Protein AF-A0A8S1KQP8-F1 (afdb_monomer)

Foldseek 3Di:
DDVQVVVQVVVQVVCCVPVNDDKHKDKDLDDDDDADADPPFWDWDDDPRMIITMGHHD

Solvent-accessible surface area (backbone atoms only — not comparable to full-atom values): 3528 Å² total; per-residue (Å²): 131,60,68,69,62,55,52,39,52,53,51,29,52,51,44,28,72,77,68,53,69,54,47,46,61,47,72,44,72,79,84,86,85,89,83,74,55,37,88,97,36,69,49,78,52,69,60,92,76,32,40,39,42,37,33,28,55,106

Radius of gyration: 11.43 Å; Cα contacts (8 Å, |Δi|>4): 75; chains: 1; bounding box: 24×22×30 Å

Secondary structure (DSSP, 8-state):
--HHHHHHHHHHHHHHHHH-S-EEEEEESS--------TT-EEEEEETTEEEEEEE--

Nearest PDB structures (foldseek):
  7cnu-assemb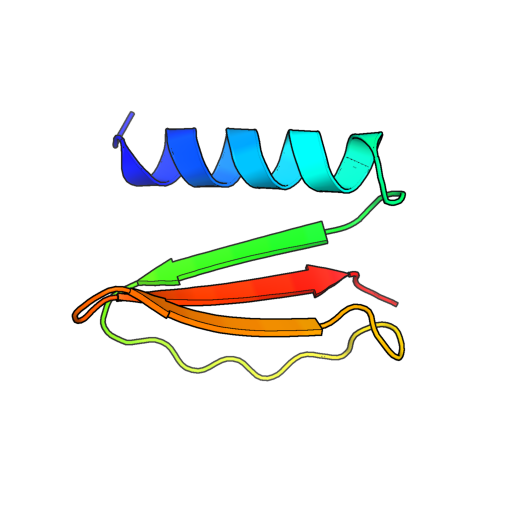ly2_B  TM=9.034E-01  e=1.470E-05  Homo sapiens
  3rjs-assembly1_A-2  TM=8.938E-01  e=3.259E-05  Toxoplasma gondii
  3dvp-assembly1_B  TM=8.849E-01  e=3.259E-05  Drosophila melanogaster
  2pg1-assembly3_C  TM=8.844E-01  e=3.259E-05  Drosophila melanogaster
  8glv-assembly1_LG  TM=9.156E-01  e=5.919E-05  Chlamydomonas reinhardtii

Structure (mmCIF, N/CA/C/O backbone):
data_AF-A0A8S1KQP8-F1
#
_entry.id   AF-A0A8S1KQP8-F1
#
loop_
_atom_site.group_PDB
_atom_site.id
_atom_site.type_symbol
_atom_site.label_atom_id
_atom_site.label_alt_id
_atom_site.label_comp_id
_atom_site.label_asym_id
_atom_site.label_entity_id
_atom_site.label_seq_id
_atom_site.pdbx_PDB_ins_code
_atom_site.Cartn_x
_atom_site.Cartn_y
_atom_site.Cartn_z
_atom_site.occupancy
_atom_site.B_iso_or_equiv
_atom_site.auth_seq_id
_atom_site.auth_comp_id
_atom_site.auth_asym_id
_atom_site.auth_atom_id
_atom_site.pdbx_PDB_model_num
ATOM 1 N N . MET A 1 1 ? 10.891 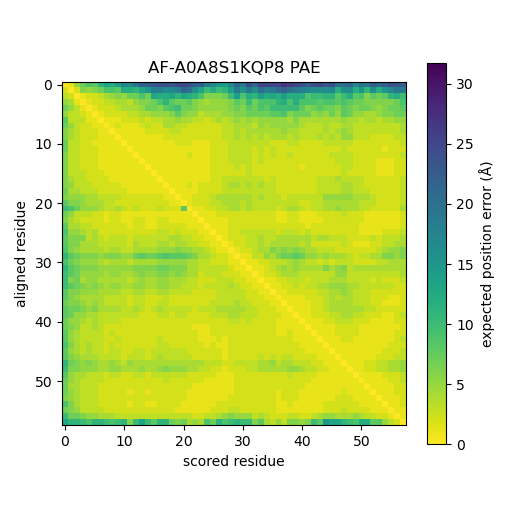8.215 17.755 1.00 51.91 1 MET A N 1
ATOM 2 C CA . MET A 1 1 ? 10.523 7.874 16.363 1.00 51.91 1 MET A CA 1
ATOM 3 C C . MET A 1 1 ? 9.114 7.314 16.423 1.00 51.91 1 MET A C 1
ATOM 5 O O . MET A 1 1 ? 8.907 6.373 17.175 1.00 51.91 1 MET A O 1
ATOM 9 N N . ASN A 1 2 ? 8.136 7.955 15.781 1.00 70.31 2 ASN A N 1
ATOM 10 C CA . ASN A 1 2 ? 6.724 7.597 15.970 1.00 70.31 2 AS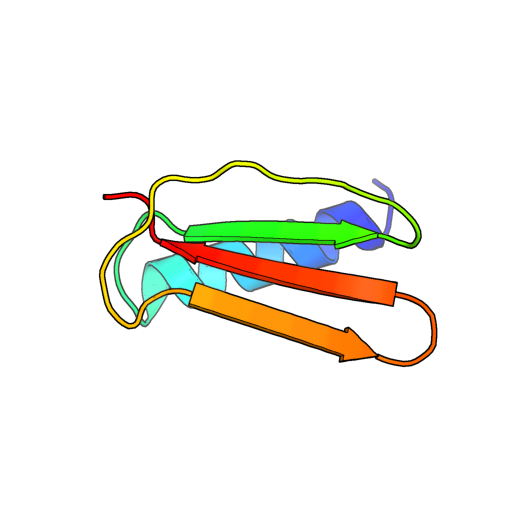N A CA 1
ATOM 11 C C . ASN A 1 2 ? 6.477 6.186 15.412 1.00 70.31 2 ASN A C 1
ATOM 13 O O . ASN A 1 2 ? 7.000 5.873 14.344 1.00 70.31 2 ASN A O 1
ATOM 17 N N . GLU A 1 3 ? 5.693 5.354 16.103 1.00 74.00 3 GLU A N 1
ATOM 18 C CA . GLU A 1 3 ? 5.464 3.937 15.755 1.00 74.00 3 GLU A CA 1
ATOM 19 C C . GLU A 1 3 ? 5.072 3.742 14.280 1.00 74.00 3 GLU A C 1
ATOM 21 O O . GLU A 1 3 ? 5.597 2.867 13.594 1.00 74.00 3 GLU A O 1
ATOM 26 N N . THR A 1 4 ? 4.246 4.648 13.751 1.00 73.81 4 THR A N 1
ATOM 27 C CA . THR A 1 4 ? 3.869 4.753 12.334 1.00 73.81 4 THR A CA 1
ATOM 28 C C . THR A 1 4 ? 5.081 4.744 11.396 1.00 73.81 4 THR A C 1
ATOM 30 O O . THR A 1 4 ? 5.115 4.008 10.419 1.00 73.81 4 THR A O 1
ATOM 33 N N . GLN A 1 5 ? 6.123 5.523 11.683 1.00 75.88 5 GLN A N 1
ATOM 34 C CA . GLN A 1 5 ? 7.307 5.583 10.819 1.00 75.88 5 GLN A CA 1
ATOM 35 C C . GLN A 1 5 ? 8.093 4.267 10.849 1.00 75.88 5 GLN A C 1
ATOM 37 O O . GLN A 1 5 ? 8.637 3.841 9.828 1.00 75.88 5 GLN A O 1
ATOM 42 N N . THR A 1 6 ? 8.116 3.597 12.003 1.00 85.25 6 THR A N 1
ATOM 43 C CA . THR A 1 6 ? 8.754 2.288 12.164 1.00 85.25 6 THR A CA 1
ATOM 44 C C . THR A 1 6 ? 8.040 1.226 11.331 1.00 85.25 6 THR A C 1
ATOM 46 O O . THR A 1 6 ? 8.696 0.521 10.565 1.00 85.25 6 THR A O 1
ATOM 49 N N . TYR A 1 7 ? 6.705 1.153 11.395 1.00 86.62 7 TYR A N 1
ATOM 50 C CA . TYR A 1 7 ? 5.931 0.201 10.591 1.00 86.62 7 TYR A CA 1
ATOM 51 C C . TYR A 1 7 ? 6.133 0.419 9.089 1.00 86.62 7 TYR A C 1
ATOM 53 O O . TYR A 1 7 ? 6.390 -0.539 8.362 1.00 86.62 7 TYR A O 1
ATOM 61 N N . GLY A 1 8 ? 6.103 1.671 8.623 1.00 90.94 8 GLY A N 1
ATOM 62 C CA . GLY A 1 8 ? 6.288 1.980 7.204 1.00 90.94 8 GLY A CA 1
ATOM 63 C C . GLY A 1 8 ? 7.654 1.549 6.687 1.00 90.94 8 GLY A C 1
ATOM 64 O O . GLY A 1 8 ? 7.752 0.938 5.622 1.00 90.94 8 GLY A O 1
ATOM 65 N N . ARG A 1 9 ? 8.708 1.769 7.482 1.00 92.00 9 ARG A N 1
ATOM 66 C CA . ARG A 1 9 ? 10.060 1.307 7.154 1.00 92.00 9 ARG A CA 1
ATOM 67 C C . ARG A 1 9 ? 10.146 -0.218 7.084 1.00 92.00 9 ARG A C 1
ATOM 69 O O . ARG A 1 9 ? 10.786 -0.738 6.171 1.00 92.00 9 ARG A O 1
ATOM 76 N N . THR A 1 10 ? 9.515 -0.925 8.019 1.00 94.38 10 THR A N 1
ATOM 77 C CA . THR A 1 10 ? 9.504 -2.394 8.046 1.00 94.38 10 THR A CA 1
ATOM 78 C C . THR A 1 10 ? 8.785 -2.971 6.829 1.00 94.38 10 THR A C 1
ATOM 80 O O . THR A 1 10 ? 9.358 -3.817 6.143 1.00 94.38 10 THR A O 1
ATOM 83 N N . PHE A 1 11 ? 7.588 -2.472 6.499 1.00 94.69 11 PHE A N 1
ATOM 84 C CA . PHE A 1 11 ? 6.846 -2.913 5.313 1.00 94.69 11 PHE A CA 1
ATOM 85 C C . PHE A 1 11 ? 7.599 -2.614 4.021 1.00 94.69 11 PHE A C 1
ATOM 87 O O . PHE A 1 11 ? 7.736 -3.505 3.188 1.00 94.69 11 PHE A O 1
ATOM 94 N N . LYS A 1 12 ? 8.160 -1.405 3.878 1.00 95.50 12 LYS A N 1
ATOM 95 C CA . LYS A 1 12 ? 8.977 -1.052 2.711 1.00 95.50 12 LYS A CA 1
ATOM 96 C C . LYS A 1 12 ? 10.141 -2.025 2.539 1.00 95.50 12 LYS A C 1
ATOM 98 O O . LYS A 1 12 ? 10.317 -2.579 1.462 1.00 95.50 12 LYS A O 1
ATOM 103 N N . LYS A 1 13 ? 10.911 -2.269 3.607 1.00 96.56 13 LYS A N 1
ATOM 104 C CA . LYS A 1 13 ? 12.061 -3.182 3.562 1.00 96.56 13 LYS A CA 1
ATOM 105 C C . LYS A 1 13 ? 11.638 -4.598 3.174 1.00 96.56 13 LYS A C 1
ATOM 107 O O . LYS A 1 13 ? 12.306 -5.225 2.356 1.00 96.56 13 LYS A O 1
ATOM 112 N N . TYR A 1 14 ? 10.547 -5.097 3.750 1.00 96.88 14 TYR A N 1
ATOM 113 C CA . TYR A 1 14 ? 10.011 -6.413 3.419 1.00 96.88 14 TYR A CA 1
ATOM 114 C C . TYR A 1 14 ? 9.600 -6.500 1.945 1.00 96.88 14 T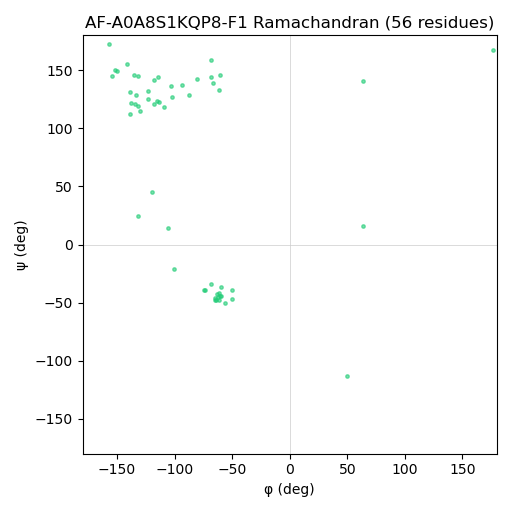YR A C 1
ATOM 116 O O . TYR A 1 14 ? 9.996 -7.444 1.263 1.00 96.88 14 TYR A O 1
ATOM 124 N N . LEU A 1 15 ? 8.862 -5.507 1.444 1.00 96.88 15 LEU A N 1
ATOM 125 C CA . LEU A 1 15 ? 8.396 -5.484 0.061 1.00 96.88 15 LEU A CA 1
ATOM 126 C C . LEU A 1 15 ? 9.558 -5.393 -0.933 1.00 96.88 15 LEU A C 1
ATOM 128 O O . LEU A 1 15 ? 9.622 -6.198 -1.855 1.00 96.88 15 LEU A O 1
ATOM 132 N N . ASP A 1 16 ? 10.517 -4.497 -0.690 1.00 97.06 16 ASP A N 1
ATOM 133 C CA . ASP A 1 16 ? 11.715 -4.357 -1.527 1.00 97.06 16 ASP A CA 1
ATOM 134 C C . ASP A 1 16 ? 12.542 -5.652 -1.570 1.00 97.06 16 ASP A C 1
ATOM 136 O O . ASP A 1 16 ? 13.093 -6.002 -2.608 1.00 97.06 16 ASP A O 1
ATOM 140 N N . THR A 1 17 ? 12.622 -6.379 -0.450 1.00 97.75 17 THR A N 1
ATOM 141 C CA . THR A 1 17 ? 13.414 -7.619 -0.358 1.00 97.75 17 THR A CA 1
ATOM 142 C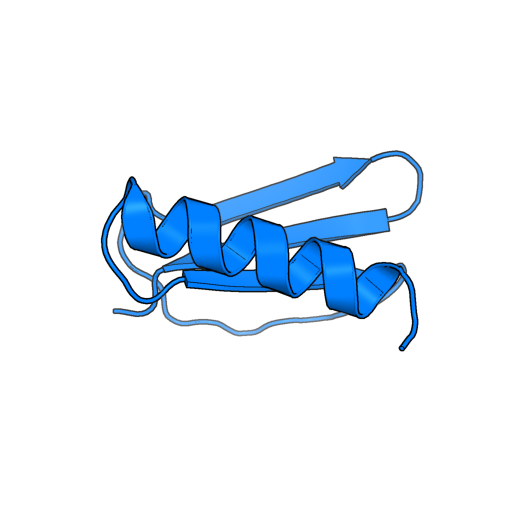 C . THR A 1 17 ? 12.742 -8.791 -1.076 1.00 97.75 17 THR A C 1
ATOM 144 O O . THR A 1 17 ? 13.429 -9.597 -1.693 1.00 97.75 17 THR A O 1
ATOM 147 N N . ASN A 1 18 ? 11.413 -8.910 -0.990 1.00 97.31 18 ASN A N 1
ATOM 148 C CA . ASN A 1 18 ? 10.685 -10.092 -1.472 1.00 97.31 18 ASN A CA 1
ATOM 149 C C . ASN A 1 18 ? 10.017 -9.897 -2.841 1.00 97.31 18 ASN A C 1
ATOM 151 O O . ASN A 1 18 ? 9.698 -10.879 -3.507 1.00 97.31 18 ASN A O 1
ATOM 155 N N . PHE A 1 19 ? 9.778 -8.653 -3.259 1.00 95.44 19 PHE A N 1
ATOM 156 C CA . PHE A 1 19 ? 9.025 -8.324 -4.476 1.00 95.44 19 PHE A CA 1
ATOM 157 C C . PHE A 1 19 ? 9.727 -7.289 -5.355 1.00 95.44 19 PHE A C 1
ATOM 159 O O . PHE A 1 19 ? 9.058 -6.615 -6.140 1.00 95.44 19 PHE A O 1
ATOM 166 N N . GLU A 1 20 ? 11.051 -7.206 -5.211 1.00 94.81 20 GLU A N 1
ATOM 167 C CA . GLU A 1 20 ? 11.958 -6.283 -5.893 1.00 94.81 20 GLU A CA 1
ATOM 168 C C . GLU A 1 20 ? 11.701 -4.804 -5.550 1.00 94.81 20 GLU A C 1
ATOM 170 O O . GLU A 1 20 ? 10.554 -4.356 -5.467 1.00 94.81 20 GLU A O 1
ATOM 175 N N . PRO A 1 21 ? 12.760 -4.000 -5.382 1.00 94.50 21 PRO A N 1
ATOM 176 C CA . PRO A 1 21 ? 12.608 -2.565 -5.189 1.00 94.50 21 PRO A CA 1
ATOM 177 C C . PRO A 1 21 ? 12.083 -1.861 -6.461 1.00 94.50 21 PRO A C 1
ATOM 179 O O . PRO A 1 21 ? 12.221 -2.383 -7.565 1.00 94.50 21 PRO A O 1
ATOM 182 N N . TYR A 1 22 ? 11.483 -0.668 -6.368 1.00 94.94 22 TYR A N 1
ATOM 183 C CA . TYR A 1 22 ? 11.282 0.144 -5.157 1.00 94.94 22 TYR A CA 1
ATOM 184 C C . TYR A 1 22 ? 9.794 0.300 -4.809 1.00 94.94 22 TYR A C 1
ATOM 186 O O . TYR A 1 22 ? 9.001 0.826 -5.590 1.00 94.94 22 TYR A O 1
ATOM 194 N N . TRP A 1 23 ? 9.417 -0.092 -3.595 1.00 97.12 23 TRP A N 1
ATOM 195 C CA . TRP A 1 23 ? 8.067 0.083 -3.069 1.00 97.12 23 TRP A CA 1
ATOM 196 C C . TRP A 1 23 ? 7.929 1.378 -2.271 1.00 97.12 23 TRP A C 1
ATOM 198 O O . TRP A 1 23 ? 8.769 1.726 -1.433 1.00 97.12 23 TRP A O 1
ATOM 208 N N . LEU A 1 24 ? 6.817 2.072 -2.495 1.00 95.44 24 LEU A N 1
ATOM 209 C CA . LEU A 1 24 ? 6.345 3.174 -1.673 1.00 95.44 24 LEU A CA 1
ATOM 210 C C . LEU A 1 24 ? 5.203 2.690 -0.780 1.00 95.44 24 LEU A C 1
ATOM 212 O O . LEU A 1 24 ? 4.322 1.954 -1.219 1.00 95.44 24 LEU A O 1
ATOM 216 N N . VAL A 1 25 ? 5.250 3.093 0.491 1.00 95.44 25 VAL A N 1
ATOM 217 C CA . VAL A 1 25 ? 4.352 2.619 1.547 1.00 95.44 25 VAL A CA 1
ATOM 218 C C . VAL A 1 25 ? 3.801 3.820 2.306 1.00 95.44 25 VAL A C 1
ATOM 220 O O . VAL A 1 25 ? 4.562 4.561 2.926 1.00 95.44 25 VAL A O 1
ATOM 223 N N . PHE A 1 26 ? 2.479 3.983 2.289 1.00 92.38 26 PHE A N 1
ATOM 224 C CA . PHE A 1 26 ? 1.765 5.067 2.958 1.00 92.38 26 PHE A CA 1
ATOM 225 C C . PHE A 1 26 ? 0.595 4.526 3.768 1.00 92.38 26 PHE A C 1
ATOM 227 O O . PHE A 1 26 ? -0.072 3.573 3.367 1.00 92.38 26 PHE A O 1
ATOM 234 N N . PHE A 1 27 ? 0.325 5.154 4.906 1.00 91.75 27 PHE A N 1
ATOM 235 C CA . PHE A 1 27 ? -0.890 4.902 5.665 1.00 91.75 27 PHE A CA 1
ATOM 236 C C . PHE A 1 27 ? -1.258 6.109 6.514 1.00 91.75 27 PHE A C 1
ATOM 238 O O . PHE A 1 27 ? -0.397 6.828 7.021 1.00 91.75 27 PHE A O 1
ATOM 245 N N . GLY A 1 28 ? -2.557 6.342 6.656 1.00 90.81 28 GLY A N 1
ATOM 246 C CA . GLY A 1 28 ? -3.084 7.507 7.350 1.00 90.81 28 GLY A CA 1
ATOM 247 C C . GLY A 1 28 ? -4.604 7.573 7.298 1.00 90.81 28 GLY A C 1
ATOM 248 O O . GLY A 1 28 ? -5.246 6.847 6.545 1.00 90.81 28 GLY A O 1
ATOM 249 N N . LYS A 1 29 ? -5.186 8.453 8.119 1.00 91.38 29 LYS A N 1
ATOM 250 C CA . LYS A 1 29 ? -6.644 8.653 8.164 1.00 91.38 29 LYS A CA 1
ATOM 251 C C . LYS A 1 29 ? -7.162 9.414 6.942 1.00 91.38 29 LYS A C 1
ATOM 253 O O . LYS A 1 29 ? -8.214 9.073 6.427 1.00 91.38 29 LYS A O 1
ATOM 258 N N . ASN A 1 30 ? -6.410 10.416 6.481 1.00 87.06 30 ASN A N 1
ATOM 259 C CA . ASN A 1 30 ? -6.784 11.274 5.359 1.00 87.06 30 ASN A CA 1
ATOM 260 C C . ASN A 1 30 ? -5.560 11.522 4.474 1.00 87.06 30 ASN A C 1
ATOM 262 O O . ASN A 1 30 ? -4.622 12.194 4.903 1.00 87.06 30 ASN A O 1
ATOM 266 N N . PHE A 1 31 ? -5.564 10.989 3.255 1.00 89.50 31 PHE A N 1
ATOM 267 C CA . PHE A 1 31 ? -4.584 11.333 2.228 1.00 89.50 31 PHE A CA 1
ATOM 268 C C . PHE A 1 31 ? -5.185 11.155 0.832 1.00 89.50 31 PHE A C 1
ATOM 270 O O . PHE A 1 31 ? -6.044 10.303 0.620 1.00 89.50 31 PHE A O 1
ATOM 277 N N . GLY A 1 32 ? -4.706 11.959 -0.114 1.00 87.38 32 GLY A N 1
ATOM 278 C CA . GLY A 1 32 ? -4.901 11.757 -1.546 1.00 87.38 32 GLY A CA 1
ATOM 279 C C . GLY A 1 32 ? -3.551 11.470 -2.194 1.00 87.38 32 GLY A C 1
ATOM 280 O O . GLY A 1 32 ? -2.535 12.015 -1.763 1.00 87.38 32 GLY A O 1
ATOM 281 N N . CYS A 1 33 ? -3.522 10.603 -3.203 1.00 89.06 33 CYS A N 1
ATOM 282 C CA . CYS A 1 33 ? -2.299 10.277 -3.928 1.00 89.06 33 CYS A CA 1
ATOM 283 C C . CYS A 1 33 ? -2.589 10.172 -5.426 1.00 89.06 33 CYS A C 1
ATOM 285 O O . CYS A 1 33 ? -3.530 9.492 -5.828 1.00 89.06 33 CYS A O 1
ATOM 287 N N . HIS A 1 34 ? -1.772 10.839 -6.238 1.00 92.12 34 HIS A N 1
ATOM 288 C CA . HIS A 1 34 ? -1.697 10.617 -7.676 1.00 92.12 34 HIS A CA 1
ATOM 289 C C . HIS A 1 34 ? -0.359 9.933 -7.955 1.00 92.12 34 HIS A C 1
ATOM 291 O O . HIS A 1 34 ? 0.688 10.482 -7.611 1.00 92.12 34 HIS A O 1
ATOM 297 N N . SER A 1 35 ? -0.388 8.714 -8.491 1.00 89.50 35 SER A N 1
ATOM 298 C CA . SER A 1 35 ? 0.804 7.870 -8.618 1.00 89.50 35 SER A CA 1
ATOM 299 C C . SER A 1 35 ? 0.876 7.219 -9.990 1.00 89.50 35 SER A C 1
ATOM 301 O O . SER A 1 35 ? -0.144 6.806 -10.538 1.00 89.50 35 SER A O 1
ATOM 303 N N . ILE A 1 36 ? 2.099 7.058 -10.490 1.00 93.81 36 ILE A N 1
ATOM 304 C CA . ILE A 1 36 ? 2.421 6.155 -11.595 1.00 93.81 36 ILE A CA 1
ATOM 305 C C . ILE A 1 36 ? 3.059 4.919 -10.963 1.00 93.81 36 ILE A C 1
ATOM 307 O O . ILE A 1 36 ? 3.974 5.047 -10.147 1.00 93.81 36 ILE A O 1
ATOM 311 N N . HIS A 1 37 ? 2.545 3.736 -11.282 1.00 94.56 37 HIS A N 1
ATOM 312 C CA . HIS A 1 37 ? 2.966 2.492 -10.647 1.00 94.56 37 HIS A CA 1
ATOM 313 C C . HIS A 1 37 ? 3.041 1.345 -11.651 1.00 94.56 37 HIS A C 1
ATOM 315 O O . HIS A 1 37 ? 2.323 1.325 -12.654 1.00 94.56 37 HIS A O 1
ATOM 321 N N . GLU A 1 38 ? 3.855 0.338 -11.341 1.00 95.88 38 GLU A N 1
ATOM 322 C CA . GLU A 1 38 ? 3.924 -0.878 -12.146 1.00 95.88 38 GLU A CA 1
ATOM 323 C C . GLU A 1 38 ? 2.562 -1.602 -12.189 1.00 95.88 38 GLU A C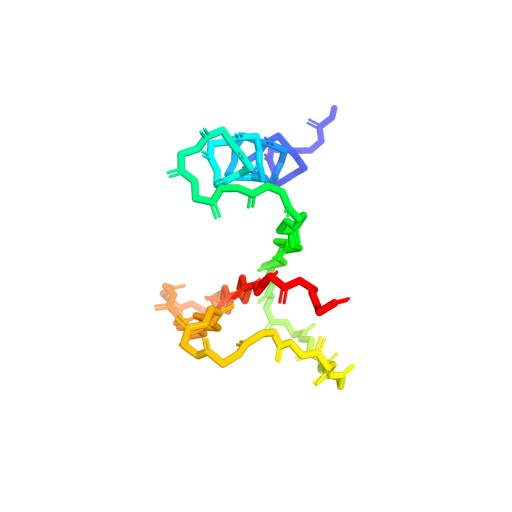 1
ATOM 325 O O . GLU A 1 38 ? 1.783 -1.638 -11.221 1.00 95.88 38 GLU A O 1
ATOM 330 N N . LYS A 1 39 ? 2.262 -2.232 -13.332 1.00 94.62 39 LYS A N 1
ATOM 331 C CA . LYS A 1 39 ? 1.040 -3.025 -13.513 1.00 94.62 39 LYS A CA 1
ATOM 332 C C . LYS A 1 39 ? 1.032 -4.199 -12.524 1.00 94.62 39 LYS A C 1
ATOM 334 O O . LYS A 1 39 ? 2.008 -4.930 -12.414 1.00 94.62 39 LYS A O 1
ATOM 339 N N . ARG A 1 40 ? -0.102 -4.417 -11.841 1.00 94.12 40 ARG A N 1
ATOM 340 C CA . ARG A 1 40 ? -0.299 -5.467 -10.807 1.00 94.12 40 ARG A CA 1
ATOM 341 C C . ARG A 1 40 ? 0.583 -5.320 -9.554 1.00 94.12 40 ARG A C 1
ATOM 343 O O . ARG A 1 40 ? 0.679 -6.266 -8.776 1.00 94.12 40 ARG A O 1
ATOM 350 N N . ARG A 1 41 ? 1.186 -4.152 -9.320 1.00 96.25 41 ARG A N 1
ATOM 351 C CA . ARG A 1 41 ? 1.976 -3.844 -8.115 1.00 96.25 41 ARG A CA 1
ATOM 352 C C . ARG A 1 41 ? 1.388 -2.657 -7.344 1.00 96.25 41 ARG A C 1
ATOM 354 O O . ARG A 1 41 ? 2.110 -1.751 -6.944 1.00 96.25 41 ARG A O 1
ATOM 361 N N . PHE A 1 42 ? 0.068 -2.656 -7.166 1.00 96.12 42 PHE A N 1
ATOM 362 C CA . PHE A 1 42 ? -0.678 -1.616 -6.456 1.00 96.12 42 PHE A CA 1
ATOM 363 C C . PHE A 1 42 ? -1.660 -2.262 -5.481 1.00 96.12 42 PHE A C 1
ATOM 365 O O . PHE A 1 42 ? -2.419 -3.153 -5.864 1.00 96.12 42 PHE A O 1
ATOM 372 N N . ILE A 1 43 ? -1.624 -1.824 -4.226 1.00 95.69 43 ILE A N 1
ATOM 373 C CA . ILE A 1 43 ? -2.425 -2.353 -3.126 1.00 95.69 43 ILE A CA 1
ATOM 374 C C . ILE A 1 43 ? -3.008 -1.163 -2.363 1.00 95.69 43 ILE A C 1
ATOM 376 O O . ILE A 1 43 ? -2.264 -0.335 -1.840 1.00 95.69 43 ILE A O 1
ATOM 380 N N . TYR A 1 44 ? -4.336 -1.094 -2.281 1.00 95.31 44 TYR A N 1
ATOM 381 C CA . TYR A 1 44 ? -5.046 -0.058 -1.536 1.00 95.31 44 TYR A CA 1
ATOM 382 C C . TYR A 1 44 ? -6.218 -0.660 -0.767 1.00 95.31 44 TYR A C 1
ATOM 384 O O . TYR A 1 44 ? -7.083 -1.305 -1.359 1.00 95.31 44 TYR A O 1
ATOM 392 N N . PHE A 1 45 ? -6.224 -0.484 0.551 1.00 95.31 45 PHE A N 1
ATOM 393 C CA . PHE A 1 45 ? -7.245 -1.037 1.440 1.00 95.31 45 PHE A CA 1
ATOM 394 C C . PHE A 1 45 ? -7.335 -0.246 2.748 1.00 95.31 45 PHE A C 1
ATOM 3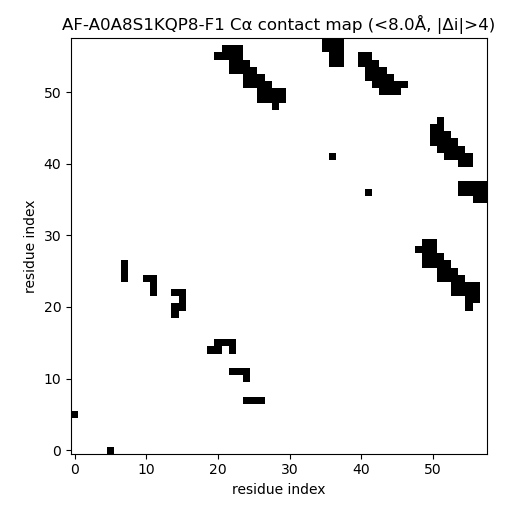96 O O . PHE A 1 45 ? -6.515 0.629 3.023 1.00 95.31 45 PHE A O 1
ATOM 403 N N . TYR A 1 46 ? -8.335 -0.569 3.564 1.00 95.00 46 TYR A N 1
ATOM 404 C CA . TYR A 1 46 ? -8.548 0.031 4.877 1.00 95.00 46 TYR A CA 1
ATOM 405 C C . TYR A 1 46 ? -8.455 -1.028 5.977 1.00 95.00 46 TYR A C 1
ATOM 407 O O . TYR A 1 46 ? -8.955 -2.140 5.810 1.00 95.00 46 TYR A O 1
ATOM 415 N N . ILE A 1 47 ? -7.861 -0.657 7.112 1.00 93.56 47 ILE A N 1
ATOM 416 C CA . ILE A 1 47 ? -8.075 -1.323 8.404 1.00 93.56 47 ILE A CA 1
ATOM 417 C C . ILE A 1 47 ? -8.685 -0.270 9.327 1.00 93.56 47 ILE A C 1
ATOM 419 O O . ILE A 1 47 ? -8.104 0.800 9.533 1.00 93.56 47 ILE A O 1
ATOM 423 N N . ASP A 1 48 ? -9.882 -0.549 9.838 1.00 94.38 48 ASP A N 1
ATOM 424 C CA . ASP A 1 48 ? -10.713 0.404 10.575 1.00 94.38 48 ASP A CA 1
ATOM 425 C C . ASP A 1 48 ? -10.865 1.747 9.833 1.00 94.38 48 ASP A C 1
ATOM 427 O O . ASP A 1 48 ? -11.477 1.824 8.770 1.00 94.38 48 ASP A O 1
ATOM 431 N N . LYS A 1 49 ? -10.306 2.826 10.395 1.00 93.62 49 LYS A N 1
ATOM 432 C CA . LYS A 1 49 ? -10.367 4.195 9.856 1.00 93.62 49 LYS A CA 1
ATOM 433 C C . LYS A 1 49 ? -9.043 4.649 9.237 1.00 93.62 49 LYS A C 1
ATOM 435 O O . LYS A 1 49 ? -8.831 5.848 9.063 1.00 93.62 49 LYS A O 1
ATOM 440 N N . ILE A 1 50 ? -8.122 3.722 8.986 1.00 93.44 50 ILE A N 1
ATOM 441 C CA . ILE A 1 50 ? -6.799 4.007 8.433 1.00 93.44 50 ILE A CA 1
ATOM 442 C C . ILE A 1 50 ? -6.726 3.389 7.040 1.00 93.44 50 ILE A C 1
ATOM 444 O O . ILE A 1 50 ? -6.916 2.186 6.874 1.00 93.44 50 ILE A O 1
ATOM 448 N N . ALA A 1 51 ? -6.448 4.224 6.043 1.00 94.50 51 ALA A N 1
ATOM 449 C CA . ALA A 1 51 ? -6.137 3.773 4.697 1.00 94.50 51 ALA A CA 1
ATOM 450 C C . ALA A 1 51 ? -4.673 3.328 4.624 1.00 94.50 51 ALA A C 1
ATOM 452 O O . ALA A 1 51 ? -3.800 3.968 5.212 1.00 94.50 51 ALA A O 1
ATOM 4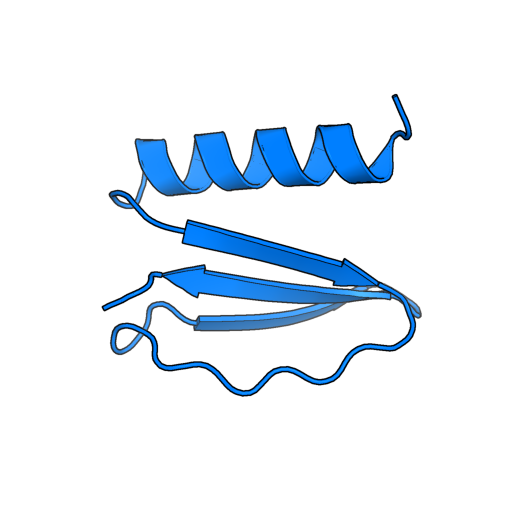53 N N . TYR A 1 52 ? -4.414 2.270 3.863 1.00 94.69 52 TYR A N 1
ATOM 454 C CA . TYR A 1 52 ? -3.099 1.719 3.560 1.00 94.69 52 TYR A CA 1
ATOM 455 C C . TYR A 1 52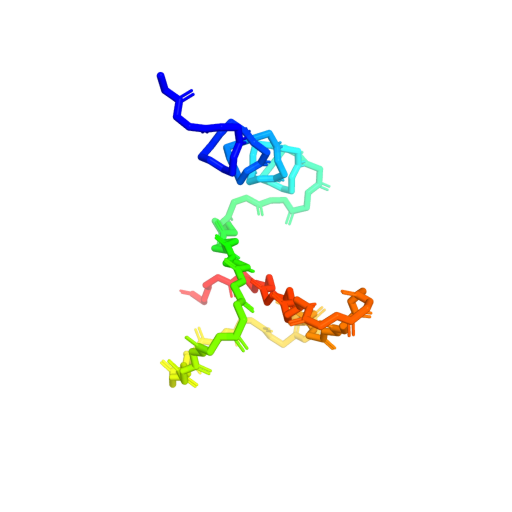 ? -2.932 1.700 2.044 1.00 94.69 52 TYR A C 1
ATOM 457 O O . TYR A 1 52 ? -3.769 1.147 1.332 1.00 94.69 52 TYR A O 1
ATOM 465 N N . LEU A 1 53 ? -1.863 2.319 1.553 1.00 95.69 53 LEU A N 1
ATOM 466 C CA . LEU A 1 53 ? -1.536 2.419 0.136 1.00 95.69 53 LEU A CA 1
ATOM 467 C C . LEU A 1 53 ? -0.087 1.991 -0.081 1.00 95.69 53 LEU A C 1
ATOM 469 O O . LEU A 1 53 ? 0.830 2.686 0.361 1.00 95.69 53 LEU A O 1
ATOM 473 N N . PHE A 1 54 ? 0.114 0.889 -0.799 1.00 96.12 54 PHE A N 1
ATOM 474 C CA . PHE A 1 54 ? 1.429 0.392 -1.194 1.00 96.12 54 PHE A CA 1
ATOM 475 C C . PHE A 1 54 ? 1.491 0.253 -2.712 1.00 96.12 54 PHE A C 1
ATOM 477 O O . PHE A 1 54 ? 0.595 -0.338 -3.316 1.00 96.12 54 PHE A O 1
ATOM 484 N N . TYR A 1 55 ? 2.548 0.754 -3.342 1.00 96.88 55 TYR A N 1
ATOM 485 C CA . TYR A 1 55 ? 2.752 0.539 -4.772 1.00 96.88 55 TYR A CA 1
ATOM 486 C C . TYR A 1 55 ? 4.229 0.520 -5.149 1.00 96.88 55 TYR A C 1
ATOM 488 O O . TYR A 1 55 ? 5.048 1.184 -4.513 1.00 96.88 55 TYR A O 1
ATOM 496 N N . LYS A 1 56 ? 4.565 -0.249 -6.187 1.00 96.81 56 LYS A N 1
ATOM 497 C CA . LYS A 1 56 ? 5.903 -0.254 -6.784 1.00 96.81 56 LYS A CA 1
ATOM 498 C C . LYS A 1 56 ? 5.982 0.831 -7.850 1.00 96.81 56 LYS A C 1
ATOM 500 O O . LYS A 1 56 ? 5.099 0.909 -8.710 1.00 96.81 56 LYS A O 1
ATOM 505 N N . ILE A 1 57 ? 7.002 1.681 -7.762 1.00 92.94 57 ILE A N 1
ATOM 506 C CA . ILE A 1 57 ? 7.257 2.684 -8.800 1.00 92.94 57 ILE A CA 1
ATOM 507 C C . ILE A 1 57 ? 7.698 1.985 -10.083 1.00 92.94 57 ILE A C 1
ATOM 509 O O . ILE A 1 57 ? 8.367 0.956 -10.015 1.00 92.94 57 ILE A O 1
ATOM 513 N N . GLN A 1 58 ? 7.276 2.536 -11.219 1.00 81.06 58 GLN A N 1
ATOM 514 C CA . GLN A 1 58 ? 7.745 2.111 -12.535 1.00 81.06 58 GLN A CA 1
ATOM 515 C C . GLN A 1 58 ? 9.164 2.614 -12.811 1.00 81.06 58 GLN A C 1
ATOM 517 O O . GLN A 1 58 ? 9.505 3.703 -12.294 1.00 81.06 58 GLN A O 1
#

Organism: NCBI:txid65129

Sequence (58 aa):
MNETQTYGRTFKKYLDTNFEPYWLVFFGKNFGCHSIHEKRRFIYFYIDKIAYLFYKIQ

pLDDT: mean 91.5, std 8.02, range [51.91, 97.75]

Mean predicted aligned error: 3.49 Å

InterPro domains:
  IPR001372 Dynein light chain, type 1/2 [PF01221] (8-56)